Protein AF-A0A954X3Z0-F1 (afdb_monomer_lite)

Radius of gyration: 15.2 Å; chains: 1; bounding box: 33×40×42 Å

Secondary structure (DSSP, 8-state):
-HHHHHHHHHHSSTT---S-GGGS---GGG-B-SS-EEEEEEEEEE-SSS--EEEEEETTEEEEEES--STTTBTTBPPPTT-EEEEEEE-TT-BEEEEEETTGGGT-BTTB---EESSGGGSTT----EEEEEPTTSS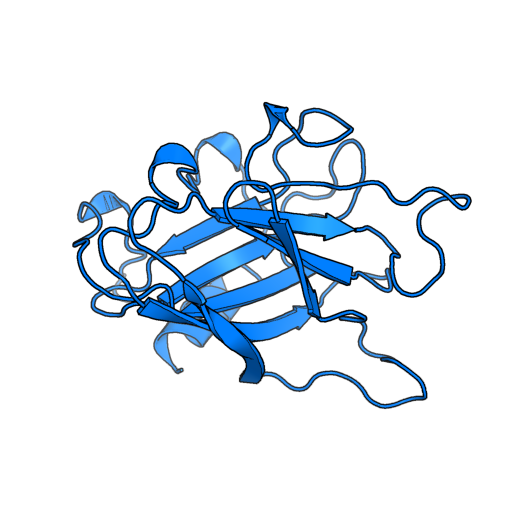EEEEEE---TT--SS--BSEEEEEE--SS----GGGS--S--

pLDDT: mean 86.2, std 14.37, range [32.72, 98.0]

Structure (mmCIF, N/CA/C/O backbone):
data_AF-A0A954X3Z0-F1
#
_entry.id   AF-A0A954X3Z0-F1
#
loop_
_atom_site.group_PDB
_atom_site.id
_atom_site.type_symbol
_atom_site.label_atom_id
_atom_site.label_alt_id
_atom_site.label_comp_id
_atom_site.label_asym_id
_atom_site.label_entity_id
_atom_site.label_seq_id
_atom_site.pdbx_PDB_ins_code
_atom_site.Cartn_x
_atom_site.Cartn_y
_atom_site.Cartn_z
_atom_site.occupancy
_atom_site.B_iso_or_equiv
_atom_site.auth_seq_id
_atom_site.auth_comp_id
_atom_site.auth_asym_id
_atom_site.auth_atom_id
_atom_site.pdbx_PDB_model_num
ATOM 1 N N . MET A 1 1 ? -15.296 10.067 -1.926 1.00 71.25 1 MET A N 1
ATOM 2 C CA . MET A 1 1 ? -14.590 10.106 -0.627 1.00 71.25 1 MET A CA 1
ATOM 3 C C . MET A 1 1 ? -13.948 11.486 -0.412 1.00 71.25 1 MET A C 1
ATOM 5 O O . MET A 1 1 ? -12.751 11.623 -0.626 1.00 71.25 1 MET A O 1
ATOM 9 N N . PRO A 1 2 ? -14.706 12.535 -0.041 1.00 80.50 2 PRO A N 1
ATOM 10 C CA . PRO A 1 2 ? -14.153 13.894 0.056 1.00 80.50 2 PRO A CA 1
ATOM 11 C C . PRO A 1 2 ? -13.025 14.043 1.092 1.00 80.50 2 PRO A C 1
ATOM 13 O O . PRO A 1 2 ? -11.973 14.560 0.742 1.00 80.50 2 PRO A O 1
ATOM 16 N N . LYS A 1 3 ? -13.196 13.494 2.308 1.00 84.06 3 LYS A N 1
ATOM 17 C CA . LYS A 1 3 ? -12.166 13.524 3.370 1.00 84.06 3 LYS A CA 1
ATOM 18 C C . LYS A 1 3 ? -10.851 12.847 2.955 1.00 84.06 3 LYS A C 1
ATOM 20 O O . LYS A 1 3 ? -9.780 13.368 3.219 1.00 84.06 3 LYS A O 1
ATOM 25 N N . VAL A 1 4 ? -10.931 11.697 2.274 1.00 87.44 4 VAL A N 1
ATOM 26 C CA . VAL A 1 4 ? -9.740 11.004 1.742 1.00 87.44 4 VAL A CA 1
ATOM 27 C C . VAL A 1 4 ? -8.994 11.921 0.782 1.00 87.44 4 VAL A C 1
ATOM 29 O O . VAL A 1 4 ? -7.785 12.069 0.887 1.00 87.44 4 VAL A O 1
ATOM 32 N N . MET A 1 5 ? -9.720 12.570 -0.129 1.00 90.69 5 MET A N 1
ATOM 33 C CA . MET A 1 5 ? -9.094 13.423 -1.134 1.00 90.69 5 MET A CA 1
ATOM 34 C C . MET A 1 5 ? -8.477 14.696 -0.564 1.00 90.69 5 MET A C 1
ATOM 36 O O . MET A 1 5 ? -7.499 15.181 -1.119 1.00 90.69 5 MET A O 1
ATOM 40 N N . GLU A 1 6 ? -9.024 15.226 0.525 1.00 89.56 6 GLU A N 1
ATOM 41 C CA . GLU A 1 6 ? -8.417 16.335 1.258 1.00 89.56 6 GLU A CA 1
ATOM 42 C C . GLU A 1 6 ? -7.020 15.956 1.762 1.00 89.56 6 GLU A C 1
ATOM 44 O O . GLU A 1 6 ? -6.052 16.635 1.431 1.00 89.56 6 GLU A O 1
ATOM 49 N N . ILE A 1 7 ? -6.900 14.807 2.438 1.00 88.44 7 ILE A N 1
ATOM 50 C CA . ILE A 1 7 ? -5.610 14.309 2.933 1.00 88.44 7 ILE A CA 1
ATOM 51 C C . ILE A 1 7 ? -4.663 13.998 1.775 1.00 88.44 7 ILE A C 1
ATOM 53 O O . ILE A 1 7 ? -3.498 14.367 1.837 1.00 88.44 7 ILE A O 1
ATOM 57 N N . VAL A 1 8 ? -5.145 13.364 0.702 1.00 91.00 8 VAL A N 1
ATOM 58 C CA . VAL A 1 8 ? -4.323 13.070 -0.486 1.00 91.00 8 VAL A CA 1
ATOM 59 C C . VAL A 1 8 ? -3.728 14.347 -1.074 1.00 91.00 8 VAL A C 1
ATOM 61 O O . VAL A 1 8 ? -2.527 14.408 -1.301 1.00 91.00 8 VAL A O 1
ATOM 64 N N . ASN A 1 9 ? -4.538 15.388 -1.264 1.00 91.25 9 ASN A N 1
ATOM 65 C CA . ASN A 1 9 ? -4.072 16.641 -1.858 1.00 91.25 9 ASN A CA 1
ATOM 66 C C . ASN A 1 9 ? -3.107 17.425 -0.948 1.00 91.25 9 ASN A C 1
ATOM 68 O O . ASN A 1 9 ? -2.354 18.259 -1.450 1.00 91.25 9 ASN A O 1
ATOM 72 N N . GLU A 1 10 ? -3.153 17.201 0.367 1.00 88.44 10 GLU A N 1
ATOM 73 C CA . GLU A 1 10 ? -2.268 17.851 1.338 1.00 88.44 10 GLU A CA 1
ATOM 74 C C . GLU A 1 10 ? -0.967 17.067 1.571 1.00 88.44 10 GLU A C 1
ATOM 76 O O . GLU A 1 10 ? 0.099 17.668 1.686 1.00 88.44 10 GLU A O 1
ATOM 81 N N . ARG A 1 11 ? -1.061 15.738 1.686 1.00 87.75 11 ARG A N 1
ATOM 82 C CA . ARG A 1 11 ? 0.002 14.862 2.203 1.00 87.75 11 ARG A CA 1
ATOM 83 C C . ARG A 1 11 ? 0.656 13.966 1.158 1.00 87.75 11 ARG A C 1
ATOM 85 O O . ARG A 1 11 ? 1.783 13.570 1.380 1.00 87.75 11 ARG A O 1
ATOM 92 N N . PHE A 1 12 ? -0.041 13.649 0.071 1.00 90.06 12 PHE A N 1
ATOM 93 C CA . PHE A 1 12 ? 0.433 12.764 -1.004 1.00 90.06 12 PHE A CA 1
ATOM 94 C C . PHE A 1 12 ? 0.420 13.496 -2.348 1.00 90.06 12 PHE A C 1
ATOM 96 O O . PHE A 1 12 ? 0.002 12.968 -3.380 1.00 90.06 12 PHE A O 1
ATOM 103 N N . LYS A 1 13 ? 0.767 14.781 -2.306 1.00 89.88 13 LYS A N 1
ATOM 104 C CA . LYS A 1 13 ? 1.007 15.578 -3.501 1.00 89.88 13 LYS A CA 1
ATOM 105 C C . LYS A 1 13 ? 2.464 15.375 -3.895 1.00 89.88 13 LYS A C 1
ATOM 107 O O . LYS A 1 13 ? 3.309 15.453 -3.017 1.00 89.88 13 LYS A O 1
ATOM 112 N N . GLU A 1 14 ? 2.723 15.272 -5.193 1.00 85.75 14 GLU A N 1
ATOM 113 C CA . GLU A 1 14 ? 4.077 15.188 -5.752 1.00 85.75 14 GLU A CA 1
ATOM 114 C C . GLU A 1 14 ? 5.081 16.121 -5.047 1.00 85.75 14 GLU A C 1
ATOM 116 O O . GLU A 1 14 ? 4.872 17.348 -4.992 1.00 85.75 14 GLU A O 1
ATOM 121 N N . GLY A 1 15 ? 6.138 15.534 -4.475 1.00 85.88 15 GLY A N 1
ATOM 122 C CA . GLY A 1 15 ? 7.204 16.240 -3.759 1.00 85.88 15 GLY A CA 1
ATOM 123 C C . GLY A 1 15 ? 6.859 16.705 -2.336 1.00 85.88 15 GLY A C 1
ATOM 124 O O . GLY A 1 15 ? 7.637 17.453 -1.726 1.00 85.88 15 GLY A O 1
ATOM 125 N N . ALA A 1 16 ? 5.704 16.323 -1.782 1.00 88.75 16 ALA A N 1
ATOM 126 C CA . ALA A 1 16 ? 5.308 16.614 -0.402 1.00 88.75 16 ALA A CA 1
ATOM 127 C C . ALA A 1 16 ? 5.986 15.647 0.582 1.00 88.75 16 ALA A C 1
ATOM 129 O O . ALA A 1 16 ? 5.380 14.729 1.124 1.00 88.75 16 ALA A O 1
ATOM 130 N N . ARG A 1 17 ? 7.270 15.891 0.843 1.00 89.12 17 ARG A N 1
ATOM 131 C CA . ARG A 1 17 ? 8.122 14.997 1.639 1.00 89.12 17 ARG A CA 1
ATOM 132 C C . ARG A 1 17 ? 7.668 14.865 3.094 1.00 89.12 17 ARG A C 1
ATOM 134 O O . ARG A 1 17 ? 7.435 15.857 3.790 1.00 89.12 17 ARG A O 1
ATOM 141 N N . PHE A 1 18 ? 7.693 13.641 3.602 1.00 86.88 18 PHE A N 1
ATOM 142 C CA . PHE A 1 18 ? 7.594 13.329 5.020 1.00 86.88 18 PHE A CA 1
ATOM 143 C C . PHE A 1 18 ? 8.984 13.422 5.669 1.00 86.88 18 PHE A C 1
ATOM 145 O O . PHE A 1 18 ? 9.854 12.588 5.437 1.00 86.88 18 PHE A O 1
ATOM 152 N N . GLU A 1 19 ? 9.211 14.437 6.510 1.00 82.00 19 GLU A N 1
ATOM 153 C CA . GLU A 1 19 ? 10.528 14.688 7.134 1.00 82.00 19 GLU A CA 1
ATOM 154 C C . GLU A 1 19 ? 10.972 13.589 8.112 1.00 82.00 19 GLU A C 1
ATOM 156 O O . GLU A 1 19 ? 12.166 13.372 8.315 1.00 82.00 19 GLU A O 1
ATOM 161 N N . ASN A 1 20 ? 10.015 12.893 8.729 1.00 75.50 20 ASN A N 1
ATOM 162 C CA . ASN A 1 20 ? 10.280 11.768 9.620 1.00 75.50 20 ASN A CA 1
ATOM 163 C C . ASN A 1 20 ? 9.244 10.657 9.389 1.00 75.50 20 ASN A C 1
ATOM 165 O O . ASN A 1 20 ? 8.309 10.518 10.181 1.00 75.50 20 ASN A O 1
ATOM 169 N N . PRO A 1 21 ? 9.377 9.875 8.303 1.00 71.00 21 PRO A N 1
ATOM 170 C CA . PRO A 1 21 ? 8.394 8.857 7.939 1.00 71.00 21 PRO A CA 1
ATOM 171 C C . PRO A 1 21 ? 8.248 7.775 9.012 1.00 71.00 21 PRO A C 1
ATOM 173 O O . PRO A 1 21 ? 7.152 7.280 9.246 1.00 71.00 21 PRO A O 1
ATOM 176 N N . GLU A 1 22 ? 9.329 7.466 9.739 1.00 68.25 22 GLU A N 1
ATOM 177 C CA . GLU A 1 22 ? 9.296 6.530 10.871 1.00 68.25 22 GLU A CA 1
ATOM 178 C C . GLU A 1 22 ? 8.450 7.058 12.047 1.00 68.25 22 GLU A C 1
ATOM 180 O O . GLU A 1 22 ? 7.927 6.272 12.839 1.00 68.25 22 GLU A O 1
ATOM 185 N N . ALA A 1 23 ? 8.268 8.380 12.155 1.00 60.12 23 ALA A N 1
ATOM 186 C CA . ALA A 1 23 ? 7.379 9.007 13.131 1.00 60.12 23 ALA A CA 1
ATOM 187 C C . ALA A 1 23 ? 5.935 9.185 12.635 1.00 60.12 23 ALA A C 1
ATOM 189 O O . ALA A 1 23 ? 5.087 9.602 13.425 1.00 60.12 23 ALA A O 1
ATOM 190 N N . VAL A 1 24 ? 5.641 8.865 11.369 1.00 62.22 24 VAL A N 1
ATOM 191 C CA . VAL A 1 24 ? 4.291 8.866 10.784 1.00 62.22 24 VAL A CA 1
ATOM 192 C C . VAL A 1 24 ? 3.783 7.423 10.791 1.00 62.22 24 VAL A C 1
ATOM 194 O O . VAL A 1 24 ? 4.036 6.664 9.855 1.00 62.22 24 VAL A O 1
ATOM 197 N N . PRO A 1 25 ? 3.114 6.962 11.863 1.00 56.88 25 PRO A N 1
ATOM 198 C CA . PRO A 1 25 ? 3.062 5.540 12.122 1.00 56.88 25 PRO A CA 1
ATOM 199 C C . PRO A 1 25 ? 1.854 4.938 11.413 1.00 56.88 25 PRO A C 1
ATOM 201 O O . PRO A 1 25 ? 0.742 4.938 11.951 1.00 56.88 25 PRO A O 1
ATOM 204 N N . LEU A 1 26 ? 2.101 4.290 10.274 1.00 70.75 26 LEU A N 1
ATOM 205 C CA . LEU A 1 26 ? 1.378 3.057 10.002 1.00 70.75 26 LEU A CA 1
ATOM 206 C C . LEU A 1 26 ? 1.842 2.034 11.047 1.00 70.75 26 LEU A C 1
ATOM 208 O O . LEU A 1 26 ? 2.857 1.362 10.883 1.00 70.75 26 LEU A O 1
ATOM 212 N N . ASN A 1 27 ? 1.136 1.962 12.176 1.00 69.88 27 ASN A N 1
ATOM 213 C CA . ASN A 1 27 ? 1.443 0.971 13.199 1.00 69.88 27 ASN A CA 1
ATOM 214 C C . ASN A 1 27 ? 0.985 -0.413 12.714 1.00 69.88 27 ASN A C 1
ATOM 216 O O . ASN A 1 27 ? -0.172 -0.796 12.897 1.00 69.88 27 ASN A O 1
ATOM 220 N N . VAL A 1 28 ? 1.915 -1.155 12.117 1.00 70.88 28 VAL A N 1
ATOM 221 C CA . VAL A 1 28 ? 1.695 -2.502 11.576 1.00 70.88 28 VAL A CA 1
ATOM 222 C C . VAL A 1 28 ? 1.236 -3.525 12.613 1.00 70.88 28 VAL A C 1
ATOM 224 O O . VAL A 1 28 ? 0.556 -4.484 12.260 1.00 70.88 28 VAL A O 1
ATOM 227 N N . GLU A 1 29 ? 1.528 -3.322 13.901 1.00 71.19 29 GLU A N 1
ATOM 228 C CA . GLU A 1 29 ? 1.026 -4.199 14.970 1.00 71.19 29 GLU A CA 1
ATOM 229 C C . GLU A 1 29 ? -0.492 -4.077 15.141 1.00 71.19 29 GLU A C 1
ATOM 231 O O . GLU A 1 29 ? -1.143 -4.987 15.651 1.00 71.19 29 GLU A O 1
ATOM 236 N N . ARG A 1 30 ? -1.070 -2.956 14.697 1.00 72.88 30 ARG A N 1
ATOM 237 C CA . ARG A 1 30 ? -2.513 -2.695 14.737 1.00 72.88 30 ARG A CA 1
ATOM 238 C C . ARG A 1 30 ? -3.224 -3.062 13.440 1.00 72.88 30 ARG A C 1
ATOM 240 O O . ARG A 1 30 ? -4.440 -2.920 13.365 1.00 72.88 30 ARG A O 1
ATOM 247 N N . MET A 1 31 ? -2.502 -3.553 12.437 1.00 84.88 31 MET A N 1
ATOM 248 C CA . MET A 1 31 ? -3.080 -4.036 11.183 1.00 84.88 31 MET A CA 1
ATOM 249 C C . MET A 1 31 ? -3.570 -5.477 11.352 1.00 84.88 31 MET A C 1
ATOM 251 O O . MET A 1 31 ? -3.114 -6.396 10.681 1.00 84.88 31 MET A O 1
ATOM 255 N N . VAL A 1 32 ? -4.482 -5.687 12.302 1.00 87.69 32 VAL A N 1
ATOM 256 C CA . VAL A 1 32 ? -5.101 -6.983 12.601 1.00 87.69 32 VAL A CA 1
ATOM 257 C C . VAL A 1 32 ? -6.610 -6.794 12.640 1.00 87.69 32 VAL A C 1
ATOM 259 O O . VAL A 1 32 ? -7.108 -5.884 13.302 1.00 87.69 32 VAL A O 1
ATOM 262 N N . LEU A 1 33 ? -7.353 -7.647 11.935 1.00 86.81 33 LEU A N 1
ATOM 263 C CA . LEU A 1 33 ? -8.815 -7.580 11.945 1.00 86.81 33 LEU A CA 1
ATOM 264 C C . LEU A 1 33 ? -9.371 -8.020 13.300 1.00 86.81 33 LEU A C 1
ATOM 266 O O . LEU A 1 33 ? -9.098 -9.125 13.765 1.00 86.81 33 LEU A O 1
ATOM 270 N N . ASN A 1 34 ? -10.209 -7.197 13.924 1.00 85.50 34 ASN A N 1
ATOM 271 C CA . ASN A 1 34 ? -10.788 -7.521 15.234 1.00 85.50 34 ASN A CA 1
ATOM 272 C C . ASN A 1 34 ? -12.019 -8.445 15.144 1.00 85.50 34 ASN A C 1
ATOM 274 O O . ASN A 1 34 ? -12.360 -9.143 16.109 1.00 85.50 34 ASN A O 1
ATOM 278 N N . TYR A 1 35 ? -12.633 -8.514 13.965 1.00 88.44 35 TYR A N 1
ATOM 279 C CA . TYR A 1 35 ? -13.829 -9.285 13.629 1.00 88.44 35 TYR A CA 1
ATOM 280 C C . TYR A 1 35 ? -13.756 -9.723 12.156 1.00 88.44 35 TYR A C 1
ATOM 282 O O . TYR A 1 35 ? -12.894 -9.265 11.407 1.00 88.44 35 TYR A O 1
ATOM 290 N N . ASP A 1 36 ? -14.615 -10.662 11.763 1.00 92.75 36 ASP A N 1
ATOM 291 C CA . ASP A 1 36 ? -14.699 -11.112 10.373 1.00 92.75 36 ASP A CA 1
ATOM 292 C C . ASP A 1 36 ? -15.271 -9.978 9.510 1.00 92.75 36 ASP A C 1
ATOM 294 O O . ASP A 1 36 ? -16.328 -9.440 9.845 1.00 92.75 36 ASP A O 1
ATOM 298 N N . TYR A 1 37 ? -14.601 -9.617 8.415 1.00 93.38 37 TYR A N 1
ATOM 299 C CA . TYR A 1 37 ? -14.996 -8.464 7.603 1.00 93.38 37 TYR A CA 1
ATOM 300 C C . TYR A 1 37 ? -14.717 -8.657 6.112 1.00 93.38 37 TYR A C 1
ATOM 302 O O . TYR A 1 37 ? -13.710 -9.265 5.746 1.00 93.38 37 TYR A O 1
ATOM 310 N N . ASP A 1 38 ? -15.605 -8.132 5.264 1.00 94.19 38 ASP A N 1
ATOM 311 C CA . ASP A 1 38 ? -15.413 -8.069 3.812 1.00 94.19 38 ASP A CA 1
ATOM 312 C C . ASP A 1 38 ? -14.548 -6.853 3.467 1.00 94.19 38 ASP A C 1
ATOM 314 O O . ASP A 1 38 ? -15.024 -5.717 3.440 1.00 94.19 38 ASP A O 1
ATOM 318 N N . VAL A 1 39 ? -13.259 -7.091 3.231 1.00 94.00 39 VAL A N 1
ATOM 319 C CA . VAL A 1 39 ? -12.279 -6.022 3.006 1.00 94.00 39 VAL A CA 1
ATOM 320 C C . VAL A 1 39 ? -12.252 -5.621 1.534 1.00 94.00 39 VAL A C 1
ATOM 322 O O . VAL A 1 39 ? -12.222 -6.464 0.637 1.00 94.00 39 VAL A O 1
ATOM 325 N N . ARG A 1 40 ? -12.182 -4.312 1.275 1.00 95.75 40 ARG A N 1
ATOM 326 C CA . ARG A 1 40 ? -11.996 -3.758 -0.075 1.00 95.75 40 ARG A CA 1
ATOM 327 C C . ARG A 1 40 ? -10.836 -2.788 -0.118 1.00 95.75 40 ARG A C 1
ATOM 329 O O . ARG A 1 40 ? -10.643 -2.012 0.812 1.00 95.75 40 ARG A O 1
ATOM 336 N N . ALA A 1 41 ? -10.106 -2.787 -1.223 1.00 96.44 41 ALA A N 1
ATOM 337 C CA . ALA A 1 41 ? -9.065 -1.807 -1.497 1.00 96.44 41 ALA A CA 1
ATOM 338 C C . ALA A 1 41 ? -9.437 -0.994 -2.731 1.00 96.44 41 ALA A C 1
ATOM 340 O O . ALA A 1 41 ? -9.893 -1.564 -3.716 1.00 96.44 41 ALA A O 1
ATOM 341 N N . TYR A 1 42 ? -9.226 0.317 -2.686 1.00 97.00 42 TYR A N 1
ATOM 342 C CA . TYR A 1 42 ? -9.547 1.251 -3.757 1.00 97.00 42 TYR A CA 1
ATOM 343 C C . TYR A 1 42 ? -8.282 1.992 -4.178 1.00 97.00 42 TYR A C 1
ATOM 345 O O . TYR A 1 42 ? -7.586 2.579 -3.345 1.00 97.00 42 TYR A O 1
ATOM 353 N N . PHE A 1 43 ? -8.008 1.993 -5.475 1.00 96.62 43 PHE A N 1
ATOM 354 C CA . PHE A 1 43 ? -6.908 2.740 -6.058 1.00 96.62 43 PHE A CA 1
ATOM 355 C C . PHE A 1 43 ? -7.213 4.240 -6.011 1.00 96.62 43 PHE A C 1
ATOM 357 O O . PHE A 1 43 ? -8.322 4.663 -6.351 1.00 96.62 43 PHE A O 1
ATOM 364 N N . ILE A 1 44 ? -6.249 5.059 -5.587 1.00 95.62 44 ILE A N 1
ATOM 365 C CA . ILE A 1 44 ? -6.435 6.511 -5.470 1.00 95.62 44 ILE A CA 1
ATOM 366 C C . ILE A 1 44 ? -5.575 7.278 -6.465 1.00 95.62 44 ILE A C 1
ATOM 368 O O . ILE A 1 44 ? -6.086 8.196 -7.128 1.00 95.62 44 ILE A O 1
ATOM 372 N N . HIS A 1 45 ? -4.287 6.947 -6.517 1.00 92.19 45 HIS A N 1
ATOM 373 C CA . HIS A 1 45 ? -3.290 7.660 -7.302 1.00 92.19 45 HIS A CA 1
ATOM 374 C C . HIS A 1 45 ? -2.008 6.829 -7.466 1.00 92.19 45 HIS A C 1
ATOM 376 O O . HIS A 1 45 ? -1.745 5.929 -6.672 1.00 92.19 45 HIS A O 1
ATOM 382 N N . GLU A 1 46 ? -1.236 7.166 -8.491 1.00 92.81 46 GLU A N 1
ATOM 383 C CA . GLU A 1 46 ? 0.109 6.681 -8.785 1.00 92.81 46 GLU A CA 1
ATOM 384 C C . GLU A 1 46 ? 0.894 7.889 -9.308 1.00 92.81 46 GLU A C 1
ATOM 386 O O . GLU A 1 46 ? 0.387 8.611 -10.178 1.00 92.81 46 GLU A O 1
ATOM 391 N N . GLY A 1 47 ? 2.049 8.147 -8.696 1.00 91.88 47 GLY A N 1
ATOM 392 C CA . GLY A 1 47 ? 2.938 9.270 -9.009 1.00 91.88 47 GLY A CA 1
ATOM 393 C C . GLY A 1 47 ? 4.300 8.840 -9.558 1.00 91.88 47 GLY A C 1
ATOM 394 O O . GLY A 1 47 ? 5.099 9.694 -9.934 1.00 91.88 47 GLY A O 1
ATOM 395 N N . ALA A 1 48 ? 4.558 7.532 -9.631 1.00 92.19 48 ALA A N 1
ATOM 396 C CA . ALA A 1 48 ? 5.854 6.986 -9.994 1.00 92.19 48 ALA A CA 1
ATOM 397 C C . ALA A 1 48 ? 6.090 6.915 -11.513 1.00 92.19 48 ALA A C 1
ATOM 399 O O . ALA A 1 48 ? 5.213 7.085 -12.359 1.00 92.19 48 ALA A O 1
ATOM 400 N N . GLY A 1 49 ? 7.340 6.625 -11.880 1.00 91.31 49 GLY A N 1
ATOM 401 C CA . GLY A 1 49 ? 7.698 6.221 -13.243 1.00 91.31 49 GLY A CA 1
ATOM 402 C C . GLY A 1 49 ? 7.610 4.708 -13.482 1.00 91.31 49 GLY A C 1
ATOM 403 O O . GLY A 1 49 ? 7.817 4.253 -14.610 1.00 91.31 49 GLY A O 1
ATOM 404 N N . TYR A 1 50 ? 7.373 3.911 -12.437 1.00 94.06 50 TYR A N 1
ATOM 405 C CA . TYR A 1 50 ? 7.370 2.452 -12.501 1.00 94.06 50 TYR A CA 1
ATOM 406 C C . TYR A 1 50 ? 5.981 1.864 -12.718 1.00 94.06 50 TYR A C 1
ATOM 408 O O . TYR A 1 50 ? 4.968 2.358 -12.238 1.00 94.06 50 TYR A O 1
ATOM 416 N N . LYS A 1 51 ? 5.944 0.691 -13.362 1.00 94.94 51 LYS A N 1
ATOM 417 C CA . LYS A 1 51 ? 4.719 -0.110 -13.477 1.00 94.94 51 LYS A CA 1
ATOM 418 C C . LYS A 1 51 ? 4.502 -0.966 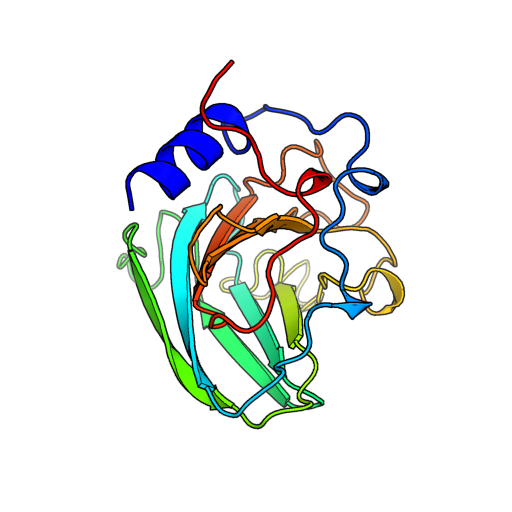-12.238 1.00 94.94 51 LYS A C 1
ATOM 420 O O . LYS A 1 51 ? 4.691 -2.186 -12.255 1.00 94.94 51 LYS A O 1
ATOM 425 N N . ASN A 1 52 ? 4.220 -0.293 -11.129 1.00 96.56 52 ASN A N 1
ATOM 426 C CA . ASN A 1 52 ? 4.136 -0.903 -9.810 1.00 96.56 52 ASN A CA 1
ATOM 427 C C . ASN A 1 52 ? 2.968 -1.879 -9.694 1.00 96.56 52 ASN A C 1
ATOM 429 O O . ASN A 1 52 ? 1.870 -1.636 -10.192 1.00 96.56 52 ASN A O 1
ATOM 433 N N . THR A 1 53 ? 3.206 -2.974 -8.975 1.00 97.50 53 THR A N 1
ATOM 434 C CA . THR A 1 53 ? 2.159 -3.908 -8.556 1.00 97.50 53 THR A CA 1
ATOM 435 C C . THR A 1 53 ? 1.936 -3.746 -7.060 1.00 97.50 53 THR A C 1
ATOM 437 O O . THR A 1 53 ? 2.889 -3.806 -6.283 1.00 97.50 53 THR A O 1
ATOM 440 N N . VAL A 1 54 ? 0.682 -3.606 -6.637 1.00 97.81 54 VAL A N 1
ATOM 441 C CA . VAL A 1 54 ? 0.314 -3.482 -5.223 1.00 97.81 54 VAL A CA 1
ATOM 442 C C . VAL A 1 54 ? -0.524 -4.673 -4.777 1.00 97.81 54 VAL A C 1
ATOM 444 O O . VAL A 1 54 ? -1.416 -5.158 -5.478 1.00 97.81 54 VAL A O 1
ATOM 447 N N . GLY A 1 55 ? -0.229 -5.167 -3.582 1.00 96.94 55 GLY A N 1
ATOM 448 C CA . GLY A 1 55 ? -0.874 -6.318 -2.981 1.00 96.94 55 GLY A CA 1
ATOM 449 C C . GLY A 1 55 ? -0.837 -6.272 -1.463 1.00 96.94 55 GLY A C 1
ATOM 450 O O . GLY A 1 55 ? -0.469 -5.277 -0.841 1.00 96.94 55 GLY A O 1
ATOM 451 N N . VAL A 1 56 ? -1.261 -7.376 -0.870 1.00 95.56 56 VAL A N 1
ATOM 452 C CA . VAL A 1 56 ? -1.396 -7.529 0.568 1.00 95.56 56 VAL A CA 1
ATOM 453 C C . VAL A 1 56 ? -1.060 -8.956 0.980 1.00 95.56 56 VAL A C 1
ATOM 455 O O . VAL A 1 56 ? -1.414 -9.912 0.291 1.00 95.56 56 VAL A O 1
ATOM 458 N N . LYS A 1 57 ? -0.381 -9.109 2.113 1.00 95.31 57 LYS A N 1
ATOM 459 C CA . LYS A 1 57 ? -0.212 -10.375 2.818 1.00 95.31 57 LYS A CA 1
ATOM 460 C C . LYS A 1 57 ? -1.247 -10.448 3.943 1.00 95.31 57 LYS A C 1
ATOM 462 O O . LYS A 1 57 ? -1.293 -9.572 4.803 1.00 95.31 57 LYS A O 1
ATOM 467 N N . LEU A 1 58 ? -2.087 -11.477 3.912 1.00 92.81 58 LEU A N 1
ATOM 468 C CA . LEU A 1 58 ? -3.151 -11.769 4.870 1.00 92.81 58 LEU A CA 1
ATOM 469 C C . LEU A 1 58 ? -2.776 -13.038 5.637 1.00 92.81 58 LEU A C 1
ATOM 471 O O . LEU A 1 58 ? -2.878 -14.147 5.111 1.00 92.81 58 LEU A O 1
ATOM 475 N N . GLY A 1 59 ? -2.286 -12.892 6.867 1.00 91.12 59 GLY A N 1
ATOM 476 C CA . GLY A 1 59 ? -1.629 -14.003 7.553 1.00 91.12 59 GLY A CA 1
ATOM 477 C C . GLY A 1 59 ? -0.399 -14.420 6.751 1.00 91.12 59 GLY A C 1
ATOM 478 O O . GLY A 1 59 ? 0.530 -13.629 6.647 1.00 91.12 59 GLY A O 1
ATOM 479 N N . ASP A 1 60 ? -0.409 -15.611 6.149 1.00 91.12 60 ASP A N 1
ATOM 480 C CA . ASP A 1 60 ? 0.662 -16.113 5.270 1.00 91.12 60 ASP A CA 1
ATOM 481 C C . ASP A 1 60 ? 0.312 -16.118 3.778 1.00 91.12 60 ASP A C 1
ATOM 483 O O . ASP A 1 60 ? 1.145 -16.484 2.951 1.00 91.12 60 ASP A O 1
ATOM 487 N N . GLU A 1 61 ? -0.893 -15.682 3.419 1.00 94.62 61 GLU A N 1
ATOM 488 C CA . GLU A 1 61 ? -1.362 -15.656 2.037 1.00 94.62 61 GLU A CA 1
ATOM 489 C C . GLU A 1 61 ? -1.060 -14.308 1.372 1.00 94.62 61 GLU A C 1
ATOM 491 O O . GLU A 1 61 ? -1.431 -13.264 1.900 1.00 94.62 61 GLU A O 1
ATOM 496 N N . HIS A 1 62 ? -0.454 -14.312 0.183 1.00 94.88 62 HIS A N 1
ATOM 497 C CA . HIS A 1 62 ? -0.305 -13.110 -0.644 1.00 94.88 62 HIS A CA 1
ATOM 498 C C . HIS A 1 62 ? -1.457 -12.979 -1.639 1.00 94.88 62 HIS A C 1
ATOM 500 O O . HIS A 1 62 ? -1.733 -13.904 -2.402 1.00 94.88 62 HIS A O 1
ATOM 506 N N . ARG A 1 63 ? -2.069 -11.795 -1.697 1.00 95.31 63 ARG A N 1
ATOM 507 C CA . ARG A 1 63 ? -3.078 -11.423 -2.694 1.00 95.31 63 ARG A CA 1
ATOM 508 C C . ARG A 1 63 ? -2.660 -10.159 -3.427 1.00 95.31 63 ARG A C 1
ATOM 510 O O . ARG A 1 63 ? -2.229 -9.187 -2.810 1.00 95.31 63 ARG A O 1
ATOM 517 N N . LEU A 1 64 ? -2.807 -10.158 -4.748 1.00 95.50 64 LEU A N 1
ATOM 518 C CA . LEU A 1 64 ? -2.655 -8.939 -5.539 1.00 95.50 64 LEU A CA 1
ATOM 519 C C . LEU A 1 64 ? -3.931 -8.104 -5.425 1.00 95.50 64 LEU A C 1
ATOM 521 O O . LEU A 1 64 ? -5.030 -8.645 -5.534 1.00 95.50 64 LEU A O 1
ATOM 525 N N . MET A 1 65 ? -3.773 -6.800 -5.211 1.00 95.81 65 MET A N 1
ATOM 526 C CA . MET A 1 65 ? -4.874 -5.836 -5.258 1.00 95.81 65 MET A CA 1
ATOM 527 C C . MET A 1 65 ? -4.929 -5.189 -6.638 1.00 95.81 65 MET A C 1
ATOM 529 O O . MET A 1 65 ? -5.940 -5.264 -7.326 1.00 95.81 65 MET A O 1
ATOM 533 N N . PHE A 1 66 ? -3.800 -4.626 -7.064 1.00 96.56 66 PHE A N 1
ATOM 534 C CA . PHE A 1 66 ? -3.656 -3.884 -8.308 1.00 96.56 66 PHE A CA 1
ATOM 535 C C . PHE A 1 66 ? -2.413 -4.397 -9.039 1.00 96.56 66 PHE A C 1
ATOM 537 O O . PHE A 1 66 ? -1.294 -4.033 -8.676 1.00 96.56 66 PHE A O 1
ATOM 544 N N . PRO A 1 67 ? -2.579 -5.300 -10.024 1.00 95.12 67 PRO A N 1
ATOM 545 C CA . PRO A 1 67 ? -1.456 -5.884 -10.753 1.00 95.12 67 PRO A CA 1
ATOM 546 C C . PRO A 1 67 ? -0.615 -4.862 -11.520 1.00 95.12 67 PRO A C 1
ATOM 548 O O . PRO A 1 67 ? 0.575 -5.097 -11.689 1.00 95.12 67 PRO A O 1
ATOM 551 N N . ASP A 1 68 ? -1.218 -3.759 -11.963 1.00 95.31 68 ASP A N 1
ATOM 552 C CA . ASP A 1 68 ? -0.550 -2.666 -12.669 1.00 95.31 68 ASP A CA 1
ATOM 553 C C . ASP A 1 68 ? -1.191 -1.330 -12.266 1.00 95.31 68 ASP A C 1
ATOM 555 O O . ASP A 1 68 ? -2.362 -1.085 -12.570 1.00 95.31 68 ASP A O 1
ATOM 559 N N . CYS A 1 69 ? -0.447 -0.512 -11.524 1.00 95.31 69 CYS A N 1
ATOM 560 C CA . CYS A 1 69 ? -0.897 0.792 -11.039 1.00 95.31 69 CYS A CA 1
ATOM 561 C C . CYS A 1 69 ? -0.589 1.943 -11.999 1.00 95.31 69 CYS A C 1
ATOM 563 O O . CYS A 1 69 ? -1.087 3.044 -11.766 1.00 95.31 69 CYS A O 1
ATOM 565 N N . SER A 1 70 ? 0.220 1.718 -13.039 1.00 91.56 70 SER A N 1
ATOM 566 C CA . SER A 1 70 ? 0.749 2.820 -13.834 1.00 91.56 70 SER A CA 1
ATOM 567 C C . SER A 1 70 ? -0.315 3.541 -14.647 1.00 91.56 70 SER A C 1
ATOM 569 O O . SER A 1 70 ? -1.330 2.978 -15.079 1.00 91.56 70 SER A O 1
ATOM 571 N N . TYR A 1 71 ? -0.026 4.805 -14.946 1.00 81.38 71 TYR A N 1
ATOM 572 C CA . TYR A 1 71 ? -0.866 5.629 -15.806 1.00 81.38 71 TYR A CA 1
ATOM 573 C C . TYR A 1 71 ? -1.128 5.039 -17.207 1.00 81.38 71 TYR A C 1
ATOM 575 O O . TYR A 1 71 ? -2.222 5.221 -17.750 1.00 81.38 71 TYR A O 1
ATOM 583 N N . ASP A 1 72 ? -0.147 4.362 -17.816 1.00 80.69 72 ASP A N 1
ATOM 584 C CA . ASP A 1 72 ? -0.305 3.702 -19.122 1.00 80.69 72 ASP A CA 1
ATOM 585 C C . ASP A 1 72 ? -1.038 2.349 -19.020 1.00 80.69 72 ASP A C 1
ATOM 587 O O . ASP A 1 72 ? -1.598 1.872 -20.013 1.00 80.69 72 ASP A O 1
ATOM 591 N N . GLY A 1 73 ? -1.100 1.783 -17.809 1.00 76.69 73 GLY A N 1
ATOM 592 C CA . GLY A 1 73 ? -1.852 0.591 -17.448 1.00 76.69 73 GLY A CA 1
ATOM 593 C C . GLY A 1 73 ? -1.470 -0.664 -18.232 1.00 76.69 73 GLY A C 1
ATOM 594 O O . GLY A 1 73 ? -0.475 -0.718 -18.966 1.00 76.69 73 GLY A O 1
ATOM 595 N N . ASN A 1 74 ? -2.318 -1.687 -18.123 1.00 70.19 74 ASN A N 1
ATOM 596 C CA . ASN A 1 74 ? -2.133 -2.942 -18.842 1.00 70.19 74 ASN A CA 1
ATOM 597 C C . ASN A 1 74 ? -2.955 -2.923 -20.137 1.00 70.19 74 ASN A C 1
ATOM 599 O O . ASN A 1 74 ? -4.177 -2.768 -20.111 1.00 70.19 74 ASN A O 1
ATOM 603 N N . ASN A 1 75 ? -2.292 -3.069 -21.287 1.00 70.69 75 ASN A N 1
ATOM 604 C CA . ASN A 1 75 ? -2.911 -2.970 -22.616 1.00 70.69 75 ASN A CA 1
ATOM 605 C C . ASN A 1 75 ? -3.692 -1.656 -22.847 1.00 70.69 75 ASN A C 1
ATOM 607 O O . ASN A 1 75 ? -4.697 -1.643 -23.558 1.00 70.69 75 ASN A O 1
ATOM 611 N N . GLY A 1 76 ? -3.244 -0.551 -22.240 1.00 70.81 76 GLY A N 1
ATOM 612 C CA . GLY A 1 76 ? -3.875 0.768 -22.362 1.00 70.81 76 GLY A CA 1
ATOM 613 C C . GLY A 1 76 ? -5.103 0.978 -21.471 1.00 70.81 76 GLY A C 1
ATOM 614 O O . GLY A 1 76 ? -5.731 2.035 -21.543 1.00 70.81 76 GLY A O 1
ATOM 615 N N . VAL A 1 77 ? -5.457 -0.002 -20.631 1.00 78.31 77 VAL A N 1
ATOM 616 C CA . VAL A 1 77 ? -6.489 0.152 -19.602 1.00 78.31 77 VAL A CA 1
ATOM 617 C C . VAL A 1 77 ? -5.805 0.490 -18.286 1.00 78.31 77 VAL A C 1
ATOM 619 O O . VAL A 1 77 ? -5.144 -0.350 -17.678 1.00 78.31 77 VAL A O 1
ATOM 622 N N . ARG A 1 78 ? -5.970 1.741 -17.861 1.00 87.44 78 ARG A N 1
ATOM 623 C CA . ARG A 1 78 ? -5.412 2.270 -16.615 1.00 87.44 78 ARG A CA 1
ATOM 624 C C . ARG A 1 78 ? -6.455 2.257 -15.501 1.00 87.44 78 ARG A C 1
ATOM 626 O O . ARG A 1 78 ? -7.635 2.526 -15.762 1.00 87.44 78 ARG A O 1
ATOM 633 N N . LEU A 1 79 ? -6.002 2.055 -14.269 1.00 93.06 79 LEU A N 1
ATOM 634 C CA . LEU A 1 79 ? -6.857 2.212 -13.098 1.00 93.06 79 LEU A CA 1
ATOM 635 C C . LEU A 1 79 ? -7.367 3.652 -13.006 1.00 93.06 79 LEU A C 1
ATOM 637 O O . LEU A 1 79 ? -6.631 4.626 -13.183 1.00 93.06 79 LEU A O 1
ATOM 641 N N . GLN A 1 80 ? -8.663 3.793 -12.763 1.00 92.75 80 GLN A N 1
ATOM 642 C CA . GLN A 1 80 ? -9.267 5.052 -12.368 1.00 92.75 80 GLN A CA 1
ATOM 643 C C . GLN A 1 80 ? -9.300 5.149 -10.849 1.00 92.75 80 GLN A C 1
ATOM 645 O O . GLN A 1 80 ? -9.434 4.162 -10.128 1.00 92.75 80 GLN A O 1
ATOM 650 N N . ARG A 1 81 ? -9.225 6.380 -10.347 1.00 93.06 81 ARG A N 1
ATOM 651 C CA . ARG A 1 81 ? -9.460 6.643 -8.930 1.00 93.06 81 ARG A CA 1
ATOM 652 C C . ARG A 1 81 ? -10.823 6.081 -8.517 1.00 93.06 81 ARG A C 1
ATOM 654 O O . ARG A 1 81 ? -11.847 6.476 -9.074 1.00 93.06 81 ARG A O 1
ATOM 661 N N . GLY A 1 82 ? -10.827 5.238 -7.492 1.00 93.69 82 GLY A N 1
ATOM 662 C CA . GLY A 1 82 ? -12.012 4.554 -6.983 1.00 93.69 82 GLY A CA 1
ATOM 663 C C . GLY A 1 82 ? -12.246 3.163 -7.575 1.00 93.69 82 GLY A C 1
ATOM 664 O O . GLY A 1 82 ? -13.110 2.460 -7.050 1.00 93.69 82 GLY A O 1
ATOM 665 N N . ASP A 1 83 ? -11.482 2.744 -8.591 1.00 95.44 83 ASP A N 1
ATOM 666 C CA . ASP A 1 83 ? -11.432 1.335 -8.988 1.00 95.44 83 ASP A CA 1
ATOM 667 C C . ASP A 1 83 ? -11.001 0.504 -7.785 1.00 95.44 83 ASP A C 1
ATOM 669 O O . ASP A 1 83 ? -10.131 0.914 -7.010 1.00 95.44 83 ASP A O 1
ATOM 673 N N . PHE A 1 84 ? -11.637 -0.649 -7.602 1.00 96.38 84 PHE A N 1
ATOM 674 C CA . PHE A 1 84 ? -11.481 -1.415 -6.378 1.00 96.38 84 PHE A CA 1
ATOM 675 C C . PHE A 1 84 ? -11.277 -2.899 -6.625 1.00 96.38 84 PHE A C 1
ATOM 677 O O . PHE A 1 84 ? -11.763 -3.468 -7.602 1.00 96.38 84 PHE A O 1
ATOM 684 N N . MET A 1 85 ? -10.583 -3.514 -5.675 1.00 95.88 85 MET A N 1
ATOM 685 C CA . MET A 1 85 ? -10.467 -4.952 -5.521 1.00 95.88 85 MET A CA 1
ATOM 686 C C . MET A 1 85 ? -11.273 -5.379 -4.298 1.00 95.88 85 MET A C 1
ATOM 688 O O . MET A 1 85 ? -11.116 -4.818 -3.209 1.00 95.88 85 MET A O 1
ATOM 692 N N . ASP A 1 86 ? -12.119 -6.388 -4.478 1.00 95.62 86 ASP A N 1
ATOM 693 C CA . ASP A 1 86 ? -12.773 -7.074 -3.371 1.00 95.62 86 ASP A CA 1
ATOM 694 C C . ASP A 1 86 ? -11.844 -8.184 -2.865 1.00 95.62 86 ASP A C 1
ATOM 696 O O . ASP A 1 86 ? -11.538 -9.135 -3.589 1.00 95.62 86 ASP A O 1
ATOM 700 N N . LEU A 1 87 ? -11.341 -8.034 -1.638 1.00 94.50 87 LEU A N 1
ATOM 701 C CA . LEU A 1 87 ? -10.503 -9.043 -0.987 1.00 94.50 87 LEU A CA 1
ATOM 702 C C . LEU A 1 87 ? -11.351 -10.110 -0.282 1.00 94.50 87 LEU A C 1
ATOM 704 O O . LEU A 1 87 ? -10.796 -11.107 0.184 1.00 94.50 87 LEU A O 1
ATOM 708 N N . GLY A 1 88 ? -12.674 -9.936 -0.254 1.00 94.12 88 GLY A N 1
ATOM 709 C CA . GLY A 1 88 ? -13.643 -10.844 0.333 1.00 94.12 88 GLY A CA 1
ATOM 710 C C . GLY A 1 88 ? -13.585 -10.895 1.855 1.00 94.12 88 GLY A C 1
ATOM 711 O O . GLY A 1 88 ? -12.933 -10.083 2.516 1.00 94.12 88 GLY A O 1
ATOM 712 N N . LEU A 1 89 ? -14.267 -11.902 2.400 1.00 94.88 89 LEU A N 1
ATOM 713 C CA . LEU A 1 89 ? -14.360 -12.123 3.835 1.00 94.88 89 LEU A CA 1
ATOM 714 C C . LEU A 1 89 ? -13.018 -12.586 4.401 1.00 94.88 89 LEU A C 1
ATOM 716 O O . LEU A 1 89 ? -12.567 -13.707 4.144 1.00 94.88 89 LEU A O 1
ATOM 720 N N . ILE A 1 90 ? -12.418 -11.755 5.242 1.00 94.06 90 ILE A N 1
ATOM 721 C CA . ILE A 1 90 ? -11.199 -12.073 5.977 1.00 94.06 90 ILE A CA 1
ATOM 722 C C . ILE A 1 90 ? -11.561 -12.312 7.441 1.00 94.06 90 ILE A C 1
ATOM 724 O O . ILE A 1 90 ? -12.364 -11.594 8.037 1.00 94.06 90 ILE A O 1
ATOM 728 N N . LYS A 1 91 ? -10.987 -13.367 8.023 1.00 93.56 91 LYS A N 1
ATOM 729 C CA . LYS A 1 91 ? -11.270 -13.772 9.400 1.00 93.56 91 LYS A CA 1
ATOM 730 C C . LYS A 1 91 ? -10.617 -12.849 10.417 1.00 93.56 91 LYS A C 1
ATOM 732 O O . LYS A 1 91 ? -9.493 -12.382 10.221 1.00 93.56 91 LYS A O 1
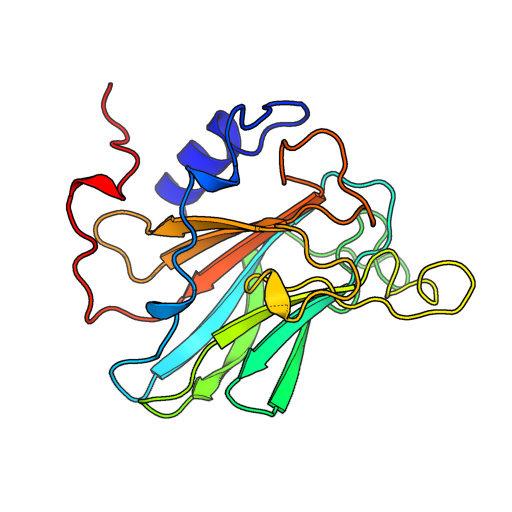ATOM 737 N N . ARG A 1 92 ? -11.287 -12.671 11.552 1.00 92.19 92 ARG A N 1
ATOM 738 C CA . ARG A 1 92 ? -10.716 -11.997 12.718 1.00 92.19 92 ARG A CA 1
ATOM 739 C C . ARG A 1 92 ? -9.376 -12.614 13.124 1.00 92.19 92 ARG A C 1
ATOM 741 O O . ARG A 1 92 ? -9.171 -13.818 12.992 1.00 92.19 92 ARG A O 1
ATOM 748 N N . GLY A 1 93 ? -8.481 -11.797 13.661 1.00 90.62 93 GLY A N 1
ATOM 749 C CA . GLY A 1 93 ? -7.124 -12.183 14.041 1.00 90.62 93 GLY A CA 1
ATOM 750 C C . GLY A 1 93 ? -6.145 -12.264 12.868 1.00 90.62 93 GLY A C 1
ATOM 751 O O . GLY A 1 93 ? -4.954 -12.452 13.099 1.00 90.62 93 GLY A O 1
ATOM 752 N N . THR A 1 94 ? -6.603 -12.094 11.623 1.00 92.81 94 THR A N 1
ATOM 753 C CA . THR A 1 94 ? -5.705 -12.047 10.464 1.00 92.81 94 THR A CA 1
ATOM 754 C C . THR A 1 94 ? -4.892 -10.758 10.492 1.00 92.81 94 THR A C 1
ATOM 756 O O . THR A 1 94 ? -5.465 -9.665 10.491 1.00 92.81 94 THR A O 1
ATOM 759 N N . LYS A 1 95 ? -3.561 -10.892 10.503 1.00 91.25 95 LYS A N 1
ATOM 760 C CA . LYS A 1 95 ? -2.631 -9.775 10.307 1.00 91.25 95 LYS A CA 1
ATOM 761 C C . LYS A 1 95 ? -2.586 -9.390 8.831 1.00 91.25 95 LYS A C 1
ATOM 763 O O . LYS A 1 95 ? -2.543 -10.270 7.972 1.00 91.25 95 LYS A O 1
ATOM 768 N N . LEU A 1 96 ? -2.564 -8.092 8.565 1.00 91.62 96 LEU A N 1
ATOM 769 C CA . LEU A 1 96 ? -2.445 -7.502 7.247 1.00 91.62 96 LEU A CA 1
ATOM 770 C C . LEU A 1 96 ? -1.090 -6.805 7.106 1.00 91.62 96 LEU A C 1
ATOM 772 O O . LEU A 1 96 ? -0.724 -5.977 7.934 1.00 91.62 96 LEU A O 1
ATOM 776 N N . ASP A 1 97 ? -0.372 -7.121 6.034 1.00 92.62 97 ASP A N 1
ATOM 777 C CA . ASP A 1 97 ? 0.859 -6.443 5.638 1.00 92.62 97 ASP A CA 1
ATOM 778 C C . ASP A 1 97 ? 0.725 -5.988 4.184 1.00 92.62 97 ASP A C 1
ATOM 780 O O . ASP A 1 97 ? 0.550 -6.805 3.281 1.00 92.62 97 ASP A O 1
ATOM 784 N N . LEU A 1 98 ? 0.772 -4.681 3.946 1.00 94.81 98 LEU A N 1
ATOM 785 C CA . LEU A 1 98 ? 0.733 -4.128 2.592 1.00 94.81 98 LEU A CA 1
ATOM 786 C C . LEU A 1 98 ? 2.032 -4.462 1.874 1.00 94.81 98 LEU A C 1
ATOM 788 O O . LEU A 1 98 ? 3.066 -4.597 2.523 1.00 94.81 98 LEU A O 1
ATOM 792 N N . MET A 1 99 ? 1.966 -4.611 0.555 1.00 96.12 99 MET A N 1
ATOM 793 C CA . MET A 1 99 ? 3.099 -4.981 -0.281 1.00 96.12 99 MET A CA 1
ATOM 794 C C . MET A 1 99 ? 3.082 -4.189 -1.588 1.00 96.12 99 MET A C 1
ATOM 796 O O . MET A 1 99 ? 2.066 -4.168 -2.287 1.00 96.12 99 MET A O 1
ATOM 800 N N . ILE A 1 100 ? 4.224 -3.615 -1.953 1.00 97.69 100 ILE A N 1
ATOM 801 C CA . ILE A 1 100 ? 4.488 -3.061 -3.278 1.00 97.69 100 ILE A CA 1
ATOM 802 C C . ILE A 1 100 ? 5.628 -3.854 -3.907 1.00 97.69 100 ILE A C 1
ATOM 804 O O . ILE A 1 100 ? 6.577 -4.275 -3.238 1.00 97.69 100 ILE A O 1
ATOM 808 N N . ILE A 1 101 ? 5.482 -4.121 -5.199 1.00 98.00 101 ILE A N 1
ATOM 809 C CA . ILE A 1 101 ? 6.497 -4.741 -6.037 1.00 98.00 101 ILE A CA 1
ATOM 810 C C . ILE A 1 101 ? 6.907 -3.692 -7.073 1.00 98.00 101 ILE A C 1
ATOM 812 O O . ILE A 1 101 ? 6.122 -3.418 -7.995 1.00 98.00 101 ILE A O 1
ATOM 816 N N . PRO A 1 102 ? 8.116 -3.123 -6.937 1.00 97.19 102 PRO A N 1
ATOM 817 C CA . PRO A 1 102 ? 8.598 -2.088 -7.837 1.00 97.19 102 PRO A CA 1
ATOM 818 C C . PRO A 1 102 ? 8.679 -2.612 -9.265 1.00 97.19 102 PRO A C 1
ATOM 820 O O . PRO A 1 102 ? 9.241 -3.687 -9.507 1.00 97.19 102 PRO A O 1
ATOM 823 N N . ASN A 1 103 ? 8.094 -1.875 -10.211 1.00 96.56 103 ASN A N 1
ATOM 824 C CA . ASN A 1 103 ? 8.053 -2.252 -11.629 1.00 96.56 103 ASN A CA 1
ATOM 825 C C . ASN A 1 103 ? 7.491 -3.679 -11.881 1.00 96.56 103 ASN A C 1
ATOM 827 O O . ASN A 1 103 ? 7.849 -4.349 -12.855 1.00 96.56 103 ASN A O 1
ATOM 831 N N . GLY A 1 104 ? 6.630 -4.181 -10.986 1.00 96.31 104 GLY A N 1
ATOM 832 C CA . GLY A 1 104 ? 6.125 -5.557 -10.995 1.00 96.31 104 GLY A CA 1
ATOM 833 C C . GLY A 1 104 ? 5.377 -5.952 -12.273 1.00 96.31 104 GLY A C 1
ATOM 834 O O . GLY A 1 104 ? 5.606 -7.043 -12.803 1.00 96.31 104 GLY A O 1
ATOM 835 N N . ALA A 1 105 ? 4.571 -5.055 -12.843 1.00 95.06 105 ALA A N 1
ATOM 836 C CA . ALA A 1 105 ? 3.852 -5.320 -14.092 1.00 95.06 105 ALA A CA 1
ATOM 837 C C . ALA A 1 105 ? 4.782 -5.389 -15.320 1.00 95.06 105 ALA A C 1
ATOM 839 O O . ALA A 1 105 ? 4.376 -5.848 -16.386 1.00 95.06 105 ALA A O 1
ATOM 840 N N . ASN A 1 106 ? 6.043 -4.979 -15.167 1.00 94.56 106 ASN A N 1
ATOM 841 C CA . ASN A 1 106 ? 7.061 -4.942 -16.215 1.00 94.56 106 ASN A CA 1
ATOM 842 C C . ASN A 1 106 ? 8.281 -5.826 -15.873 1.00 94.56 106 ASN A C 1
ATOM 844 O O . ASN A 1 106 ? 9.408 -5.551 -16.281 1.00 94.56 106 ASN A O 1
ATOM 848 N N . GLY A 1 107 ? 8.066 -6.907 -15.114 1.00 95.12 107 GLY A N 1
ATOM 849 C CA . GLY A 1 107 ? 9.099 -7.917 -14.841 1.00 95.12 107 GLY A CA 1
ATOM 850 C C . GLY A 1 107 ? 9.987 -7.642 -13.624 1.00 95.12 107 GLY A C 1
ATOM 851 O O . GLY A 1 107 ? 10.972 -8.353 -13.421 1.00 95.12 107 GLY A O 1
ATOM 852 N N . GLY A 1 108 ? 9.654 -6.636 -12.813 1.00 95.88 108 GLY A N 1
ATOM 853 C CA . GLY A 1 108 ? 10.431 -6.251 -11.638 1.00 95.88 108 GLY A CA 1
ATOM 854 C C . GLY A 1 108 ? 11.716 -5.493 -11.988 1.00 95.88 108 GLY A C 1
ATOM 855 O O . GLY A 1 108 ? 11.880 -4.966 -13.092 1.00 95.88 108 GLY A O 1
ATOM 856 N N . LEU A 1 109 ? 12.650 -5.426 -11.040 1.00 95.56 109 LEU A N 1
ATOM 857 C CA . LEU A 1 109 ? 13.916 -4.703 -11.190 1.00 95.56 109 LEU A CA 1
ATOM 858 C C . LEU A 1 109 ? 15.029 -5.672 -11.591 1.00 95.56 109 LEU A C 1
ATOM 860 O O . LEU A 1 109 ? 15.400 -6.570 -10.832 1.00 95.56 109 LEU A O 1
ATOM 864 N N . GLY A 1 110 ? 15.547 -5.524 -12.814 1.00 93.00 110 GLY A N 1
ATOM 865 C CA . GLY A 1 110 ? 16.568 -6.431 -13.353 1.00 93.00 110 GLY A CA 1
ATOM 866 C C . GLY A 1 110 ? 16.108 -7.894 -13.436 1.00 93.00 110 GLY A C 1
ATOM 867 O O . GLY A 1 110 ? 16.935 -8.795 -13.330 1.00 93.00 110 GLY A O 1
ATOM 868 N N . GLY A 1 111 ? 14.796 -8.130 -13.575 1.00 93.81 111 GLY A N 1
ATOM 869 C CA . GLY A 1 111 ? 14.185 -9.464 -13.577 1.00 93.81 111 GLY A CA 1
ATOM 870 C C . GLY A 1 111 ? 13.873 -10.039 -12.189 1.00 93.81 111 GLY A C 1
ATOM 871 O O . GLY A 1 111 ? 13.437 -11.185 -12.099 1.00 93.81 111 GLY A O 1
ATOM 872 N N . ASN A 1 112 ? 14.092 -9.276 -11.111 1.00 96.44 112 ASN A N 1
ATOM 873 C CA . ASN A 1 112 ? 13.787 -9.695 -9.744 1.00 96.44 112 ASN A CA 1
ATOM 874 C C . ASN A 1 112 ? 12.537 -8.988 -9.206 1.00 96.44 112 ASN A C 1
ATOM 876 O O . ASN A 1 112 ? 12.388 -7.770 -9.316 1.00 96.44 112 ASN A O 1
ATOM 880 N N . TYR A 1 113 ? 11.669 -9.761 -8.554 1.00 96.38 113 TYR A N 1
ATOM 881 C CA . TYR A 1 113 ? 10.456 -9.271 -7.902 1.00 96.38 113 TYR A CA 1
ATOM 882 C C . TYR A 1 113 ? 10.713 -8.988 -6.425 1.00 96.38 113 TYR A C 1
ATOM 884 O O . TYR A 1 113 ? 10.414 -9.822 -5.562 1.00 96.38 113 TYR A O 1
ATOM 892 N N . TYR A 1 114 ? 11.282 -7.816 -6.157 1.00 97.31 114 TYR A N 1
ATOM 893 C CA . TYR A 1 114 ? 11.448 -7.327 -4.795 1.00 97.31 114 TYR A CA 1
ATOM 894 C C . TYR A 1 114 ? 10.093 -7.000 -4.172 1.00 97.31 114 TYR A C 1
ATOM 896 O O . TYR A 1 114 ? 9.205 -6.478 -4.844 1.00 97.31 114 TYR A O 1
ATOM 904 N N . ARG A 1 115 ? 9.925 -7.336 -2.896 1.00 97.00 115 ARG A N 1
ATOM 905 C CA . ARG A 1 115 ? 8.707 -7.100 -2.124 1.00 97.00 115 ARG A CA 1
ATOM 906 C C . ARG A 1 115 ? 9.027 -6.171 -0.967 1.00 97.00 115 ARG A C 1
ATOM 908 O O . ARG A 1 115 ? 9.817 -6.500 -0.079 1.00 97.00 115 ARG A O 1
ATOM 915 N N . LEU A 1 116 ? 8.381 -5.019 -0.989 1.00 96.44 116 LEU A N 1
ATOM 916 C CA . LEU A 1 116 ? 8.534 -3.975 0.007 1.00 96.44 116 LEU A CA 1
ATOM 917 C C . LEU A 1 116 ? 7.230 -3.909 0.784 1.00 96.44 116 LEU A C 1
ATOM 919 O O . LEU A 1 116 ? 6.163 -3.773 0.187 1.00 96.44 116 LEU A O 1
ATOM 923 N N . TYR A 1 117 ? 7.305 -4.097 2.097 1.00 95.12 117 TYR A N 1
ATOM 924 C CA . TYR A 1 117 ? 6.129 -4.261 2.938 1.00 95.12 117 TYR A CA 1
ATOM 925 C C . TYR A 1 117 ? 5.916 -3.076 3.872 1.00 95.12 117 TYR A C 1
ATOM 927 O O . TYR A 1 117 ? 6.849 -2.346 4.211 1.00 95.12 117 TYR A O 1
ATOM 935 N N . SER A 1 118 ? 4.685 -2.939 4.371 1.00 92.50 118 SER A N 1
ATOM 936 C CA . SER A 1 118 ? 4.393 -2.034 5.488 1.00 92.50 118 SER A CA 1
ATOM 937 C C . SER A 1 118 ? 5.189 -2.398 6.740 1.00 92.50 118 SER A C 1
ATOM 939 O O . SER A 1 118 ? 5.618 -1.507 7.471 1.00 92.50 118 SER A O 1
ATOM 941 N N . THR A 1 119 ? 5.414 -3.696 6.987 1.00 91.81 119 THR A N 1
ATOM 942 C CA . THR A 1 119 ? 6.343 -4.159 8.025 1.00 91.81 119 THR A CA 1
ATOM 943 C C . THR A 1 119 ? 7.770 -4.126 7.476 1.00 91.81 119 THR A C 1
ATOM 945 O O . THR A 1 119 ? 8.193 -5.027 6.752 1.00 91.81 119 THR A O 1
ATOM 948 N N . ARG A 1 120 ? 8.533 -3.111 7.890 1.00 90.44 120 ARG A N 1
ATOM 949 C CA . ARG A 1 120 ? 9.943 -2.900 7.532 1.00 90.44 120 ARG A CA 1
ATOM 950 C C . ARG A 1 120 ? 10.798 -4.169 7.578 1.00 90.44 120 ARG A C 1
ATOM 952 O O . ARG A 1 120 ? 11.515 -4.469 6.630 1.00 90.44 120 ARG A O 1
ATOM 959 N N . ASP A 1 121 ? 10.725 -4.930 8.668 1.00 90.75 121 ASP A N 1
ATOM 960 C CA . ASP A 1 121 ? 11.640 -6.055 8.909 1.00 90.75 121 ASP A CA 1
ATOM 961 C C . ASP A 1 121 ? 11.459 -7.225 7.938 1.00 90.75 121 ASP A C 1
ATOM 963 O O .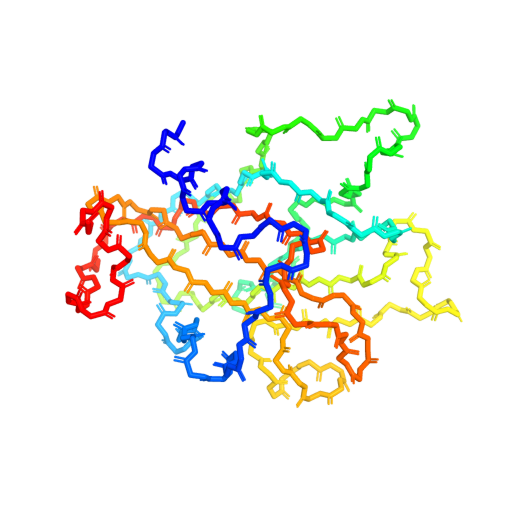 ASP A 1 121 ? 12.345 -8.075 7.821 1.00 90.75 121 ASP A O 1
ATOM 967 N N . ILE A 1 122 ? 10.341 -7.277 7.212 1.00 92.19 122 ILE A N 1
ATOM 968 C CA . ILE A 1 122 ? 10.098 -8.296 6.187 1.00 92.19 122 ILE A CA 1
ATOM 969 C C . ILE A 1 122 ? 10.293 -7.764 4.762 1.00 92.19 122 ILE A C 1
ATOM 971 O O . ILE A 1 122 ? 10.355 -8.581 3.848 1.00 92.19 122 ILE A O 1
ATOM 975 N N . SER A 1 123 ? 10.469 -6.450 4.571 1.00 94.88 123 SER A N 1
ATOM 976 C CA . SER A 1 123 ? 10.913 -5.860 3.299 1.00 94.88 123 SER A CA 1
ATOM 977 C C . SER A 1 123 ? 12.279 -6.404 2.897 1.00 94.88 123 SER A C 1
ATOM 979 O O . SER A 1 123 ? 13.120 -6.703 3.757 1.00 94.88 123 SER A O 1
ATOM 981 N N . ASP A 1 124 ? 12.514 -6.528 1.594 1.00 96.88 124 ASP A N 1
ATOM 982 C CA . ASP A 1 124 ? 13.773 -7.073 1.074 1.00 96.88 124 ASP A CA 1
ATOM 983 C C . ASP A 1 124 ? 14.996 -6.214 1.438 1.00 96.88 124 ASP A C 1
ATOM 985 O O . ASP A 1 124 ? 16.085 -6.752 1.634 1.00 96.88 124 ASP A O 1
ATOM 989 N N . ASP A 1 125 ? 14.823 -4.903 1.619 1.00 95.31 125 ASP A N 1
ATOM 990 C CA . ASP A 1 125 ? 15.892 -3.965 1.988 1.00 95.31 125 ASP A CA 1
ATOM 991 C C . ASP A 1 125 ? 15.854 -3.506 3.460 1.00 95.31 125 ASP A C 1
ATOM 993 O O . ASP A 1 125 ? 16.694 -2.712 3.893 1.00 95.31 125 ASP A O 1
ATOM 997 N N . LYS A 1 126 ? 14.897 -4.023 4.242 1.00 93.00 126 LYS A N 1
ATOM 998 C CA . LYS A 1 126 ? 14.679 -3.670 5.653 1.00 93.00 126 LYS A CA 1
ATOM 999 C C . LYS A 1 126 ? 14.437 -2.175 5.885 1.00 93.00 126 LYS A C 1
ATOM 1001 O O . LYS A 1 126 ? 14.881 -1.644 6.911 1.00 93.00 126 LYS A O 1
ATOM 1006 N N . ARG A 1 127 ? 13.726 -1.493 4.978 1.00 91.12 127 ARG A N 1
ATOM 1007 C CA . ARG A 1 127 ? 13.319 -0.082 5.117 1.00 91.12 127 ARG A CA 1
ATOM 1008 C C . ARG A 1 127 ? 11.806 0.114 5.192 1.00 91.12 127 ARG A C 1
ATOM 1010 O O . ARG A 1 127 ? 11.017 -0.797 4.938 1.00 91.12 127 ARG A O 1
ATOM 1017 N N . GLN A 1 128 ? 11.423 1.312 5.634 1.00 90.62 128 GLN A N 1
ATOM 1018 C CA . GLN A 1 128 ? 10.037 1.761 5.639 1.00 90.62 128 GLN A CA 1
ATOM 1019 C C . GLN A 1 128 ? 9.643 2.169 4.219 1.00 90.62 128 GLN A C 1
ATOM 1021 O O . GLN A 1 128 ? 10.269 3.057 3.653 1.00 90.62 128 GLN A O 1
ATOM 1026 N N . HIS A 1 129 ? 8.590 1.549 3.688 1.00 94.06 129 HIS A N 1
ATOM 1027 C CA . HIS A 1 129 ? 8.058 1.839 2.348 1.00 94.06 129 HIS A CA 1
ATOM 1028 C C . HIS A 1 129 ? 6.618 2.323 2.363 1.00 94.06 129 HIS A C 1
ATOM 1030 O O . HIS A 1 129 ? 6.019 2.484 1.312 1.00 94.06 129 HIS A O 1
ATOM 1036 N N . TYR A 1 130 ? 6.042 2.519 3.548 1.00 93.50 130 TYR A N 1
ATOM 1037 C CA . TYR A 1 130 ? 4.650 2.916 3.689 1.00 93.50 130 TYR A CA 1
ATOM 1038 C C . TYR A 1 130 ? 4.476 3.988 4.749 1.00 93.50 130 TYR A C 1
ATOM 1040 O O . TYR A 1 130 ? 5.067 3.914 5.823 1.00 93.50 130 TYR A O 1
ATOM 1048 N N . VAL A 1 131 ? 3.559 4.909 4.502 1.00 91.25 131 VAL A N 1
ATOM 1049 C CA . VAL A 1 131 ? 2.955 5.752 5.537 1.00 91.25 131 VAL A CA 1
ATOM 1050 C C . VAL A 1 131 ? 1.443 5.595 5.455 1.00 91.25 131 VAL A C 1
ATOM 1052 O O . VAL A 1 131 ? 0.899 5.271 4.397 1.00 91.25 131 VAL A O 1
ATOM 1055 N N . GLY A 1 132 ? 0.738 5.779 6.570 1.00 86.88 132 GLY A N 1
ATOM 1056 C CA . GLY A 1 132 ? -0.700 5.546 6.591 1.00 86.88 132 GLY A CA 1
ATOM 1057 C C . GLY A 1 132 ? -1.447 6.323 7.660 1.00 86.88 132 GLY A C 1
ATOM 1058 O O . GLY A 1 132 ? -0.913 6.640 8.722 1.00 86.88 132 GLY A O 1
ATOM 1059 N N . PHE A 1 133 ? -2.711 6.603 7.355 1.00 81.56 133 PHE A N 1
ATOM 1060 C CA . PHE A 1 133 ? -3.622 7.407 8.154 1.00 81.56 133 PHE A CA 1
ATOM 1061 C C . PHE A 1 133 ? -4.977 6.721 8.244 1.00 81.56 133 PHE A C 1
ATOM 1063 O O . PHE A 1 133 ? -5.594 6.377 7.232 1.00 81.56 133 PHE A O 1
ATOM 1070 N N . TRP A 1 134 ? -5.476 6.582 9.466 1.00 82.88 134 TRP A N 1
ATOM 1071 C CA . TRP A 1 134 ? -6.880 6.264 9.672 1.00 82.88 134 TRP A CA 1
ATOM 1072 C C . TRP A 1 134 ? -7.714 7.514 9.423 1.00 82.88 134 TRP A C 1
ATOM 1074 O O . TRP A 1 134 ? -7.448 8.579 9.982 1.00 82.88 134 TRP A O 1
ATOM 1084 N N . ILE A 1 135 ? -8.734 7.384 8.584 1.00 83.75 135 ILE A N 1
ATOM 1085 C CA . ILE A 1 135 ? -9.627 8.489 8.263 1.00 83.75 135 ILE A CA 1
ATOM 1086 C C . ILE A 1 135 ? -10.685 8.599 9.364 1.00 83.75 135 ILE A C 1
ATOM 1088 O O . ILE A 1 135 ? -11.459 7.666 9.590 1.00 83.75 135 ILE A O 1
ATOM 1092 N N . GLU A 1 136 ? -10.730 9.753 10.032 1.00 78.50 136 GLU A N 1
ATOM 1093 C CA . GLU A 1 136 ? -11.591 9.991 11.196 1.00 78.50 136 GLU A CA 1
ATOM 1094 C C . GLU A 1 136 ? -13.070 9.704 10.921 1.00 78.50 136 GLU A C 1
ATOM 1096 O O . GLU A 1 136 ? -13.641 10.166 9.923 1.00 78.50 136 GLU A O 1
ATOM 1101 N N . ASP A 1 137 ? -13.678 8.964 11.854 1.00 78.88 137 ASP A N 1
ATOM 1102 C CA . ASP A 1 137 ? -15.064 8.491 11.825 1.00 78.88 137 ASP A CA 1
ATOM 1103 C C . ASP A 1 137 ? -15.402 7.574 10.636 1.00 78.88 137 ASP A C 1
ATOM 1105 O O . ASP A 1 137 ? -16.551 7.516 10.193 1.00 78.88 137 ASP A O 1
ATOM 1109 N N . THR A 1 138 ? -14.417 6.858 10.083 1.00 83.75 138 THR A N 1
ATOM 1110 C CA . THR A 1 138 ? -14.632 5.918 8.971 1.00 83.75 138 THR A CA 1
ATOM 1111 C C . THR A 1 138 ? -13.805 4.636 9.138 1.00 83.75 138 THR A C 1
ATOM 1113 O O . THR A 1 138 ? -12.787 4.661 9.829 1.00 83.75 138 THR A O 1
ATOM 1116 N N . PRO A 1 139 ?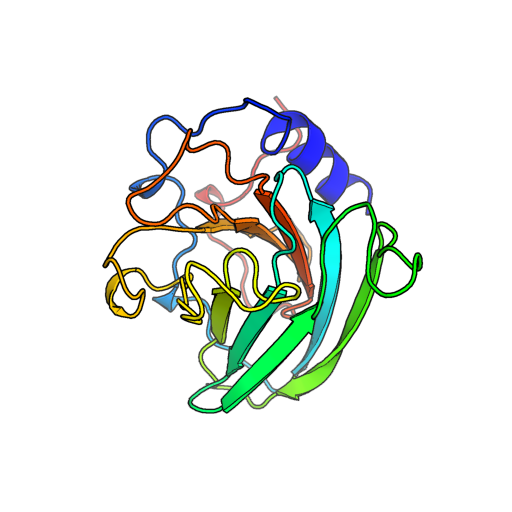 -14.179 3.525 8.475 1.00 86.25 139 PRO A N 1
ATOM 1117 C CA . PRO A 1 139 ? -13.374 2.296 8.447 1.00 86.25 139 PRO A CA 1
ATOM 1118 C C . PRO A 1 139 ? -12.126 2.385 7.549 1.00 86.25 139 PRO A C 1
ATOM 1120 O O . PRO A 1 139 ? -11.460 1.379 7.304 1.00 86.25 139 PRO A O 1
ATOM 1123 N N . LEU A 1 140 ? -11.845 3.560 6.980 1.00 88.75 140 LEU A N 1
ATOM 1124 C CA . LEU A 1 140 ? -10.879 3.700 5.905 1.00 88.75 140 LEU A CA 1
ATOM 1125 C C . LEU A 1 140 ? -9.469 3.917 6.457 1.00 88.75 140 LEU A C 1
ATOM 1127 O O . LEU A 1 140 ? -9.215 4.861 7.209 1.00 88.75 140 LEU A O 1
ATOM 1131 N N . LEU A 1 141 ? -8.545 3.076 6.005 1.00 89.00 141 LEU A N 1
ATOM 1132 C CA . LEU A 1 141 ? -7.107 3.263 6.130 1.00 89.00 141 LEU A CA 1
ATOM 1133 C C . LEU A 1 141 ? -6.571 3.765 4.788 1.00 89.00 141 LEU A C 1
ATOM 1135 O O . LEU A 1 141 ? -6.565 3.025 3.807 1.00 89.00 141 LEU A O 1
ATOM 1139 N N . LEU A 1 142 ? -6.136 5.021 4.738 1.00 91.44 142 LEU A N 1
ATOM 1140 C CA . LEU A 1 142 ? -5.415 5.585 3.597 1.00 91.44 142 LEU A CA 1
ATOM 1141 C C . LEU A 1 142 ? -3.925 5.306 3.772 1.00 91.44 142 LEU A C 1
ATOM 1143 O O . LEU A 1 142 ? -3.388 5.545 4.851 1.00 91.44 142 LEU A O 1
ATOM 1147 N N . PHE A 1 143 ? -3.253 4.850 2.725 1.00 91.62 143 PHE A N 1
ATOM 1148 C CA . PHE A 1 143 ? -1.813 4.643 2.749 1.00 91.62 143 PHE A CA 1
ATOM 1149 C C . PHE A 1 143 ? -1.167 5.011 1.419 1.00 91.62 143 PHE A C 1
ATOM 1151 O O . PHE A 1 143 ? -1.762 4.841 0.353 1.00 91.62 143 PHE A O 1
ATOM 1158 N N . GLY A 1 144 ? 0.058 5.510 1.526 1.00 94.75 144 GLY A N 1
ATOM 1159 C CA . GLY A 1 144 ? 0.957 5.767 0.411 1.00 94.75 144 GLY A CA 1
ATOM 1160 C C . GLY A 1 144 ? 2.191 4.881 0.512 1.00 94.75 144 GLY A C 1
ATOM 1161 O O . GLY A 1 144 ? 2.555 4.451 1.615 1.00 94.75 144 GLY A O 1
ATOM 1162 N N . ALA A 1 145 ? 2.782 4.578 -0.635 1.00 95.50 145 ALA A N 1
ATOM 1163 C CA . ALA A 1 145 ? 3.932 3.706 -0.784 1.00 95.50 145 ALA A CA 1
ATOM 1164 C C . ALA A 1 145 ? 5.102 4.435 -1.451 1.00 95.50 145 ALA A C 1
ATOM 1166 O O . ALA A 1 145 ? 4.876 5.302 -2.284 1.00 95.50 145 ALA A O 1
ATOM 1167 N N . GLU A 1 146 ? 6.318 4.023 -1.104 1.00 95.12 146 GLU A N 1
ATOM 1168 C CA . GLU A 1 146 ? 7.578 4.374 -1.769 1.00 95.12 146 GLU A CA 1
ATOM 1169 C C . GLU A 1 146 ? 8.144 3.099 -2.425 1.00 95.12 146 GLU A C 1
ATOM 1171 O O . GLU A 1 146 ? 8.318 2.076 -1.747 1.00 95.12 146 GLU A O 1
ATOM 1176 N N . ASP A 1 147 ? 8.416 3.130 -3.728 1.00 95.19 147 ASP A N 1
ATOM 1177 C CA . ASP A 1 147 ? 8.771 1.967 -4.547 1.00 95.19 147 ASP A CA 1
ATOM 1178 C C . ASP A 1 147 ? 10.288 1.739 -4.696 1.00 95.19 147 ASP A C 1
ATOM 1180 O O . ASP A 1 147 ? 10.726 0.669 -5.137 1.00 95.19 147 ASP A O 1
ATOM 1184 N N . LEU A 1 148 ? 11.119 2.701 -4.289 1.00 95.19 148 LEU A N 1
ATOM 1185 C CA . LEU A 1 148 ? 12.559 2.620 -4.504 1.00 95.19 148 LEU A CA 1
ATOM 1186 C C . LEU A 1 148 ? 13.273 1.793 -3.431 1.00 95.19 148 LEU A C 1
ATOM 1188 O O . LEU A 1 148 ? 13.297 2.128 -2.246 1.00 95.19 148 LEU A O 1
ATOM 1192 N N . LEU A 1 149 ? 13.963 0.733 -3.868 1.00 94.06 149 LEU A N 1
ATOM 1193 C CA . LEU A 1 149 ? 14.916 -0.005 -3.034 1.00 94.06 149 LEU A CA 1
ATOM 1194 C C . LEU A 1 149 ? 16.003 0.926 -2.499 1.00 94.06 149 LEU A C 1
ATOM 1196 O O . LEU A 1 149 ? 16.685 1.606 -3.265 1.00 94.06 149 LEU A O 1
ATOM 1200 N N . GLY A 1 150 ? 16.239 0.890 -1.189 1.00 91.69 150 GLY A N 1
ATOM 1201 C CA . GLY A 1 150 ? 17.190 1.809 -0.570 1.00 91.69 150 GLY A CA 1
ATOM 1202 C C . GLY A 1 150 ? 16.626 3.216 -0.346 1.00 91.69 150 GLY A C 1
ATOM 1203 O O . GLY A 1 150 ? 17.397 4.097 0.046 1.00 91.69 150 GLY A O 1
ATOM 1204 N N . GLY A 1 151 ? 15.309 3.395 -0.494 1.00 85.25 151 GLY A N 1
ATOM 1205 C CA . GLY A 1 151 ? 14.562 4.636 -0.276 1.00 85.25 151 GLY A CA 1
ATOM 1206 C C . GLY A 1 151 ? 14.589 5.595 -1.468 1.00 85.25 151 GLY A C 1
ATOM 1207 O O . GLY A 1 151 ? 15.482 5.513 -2.313 1.00 85.25 151 GLY A O 1
ATOM 1208 N N . GLY A 1 152 ? 13.637 6.526 -1.489 1.00 89.75 152 GLY A N 1
ATOM 1209 C CA . GLY A 1 152 ? 13.534 7.593 -2.481 1.00 89.75 152 GLY A CA 1
ATOM 1210 C C . GLY A 1 152 ? 13.485 8.980 -1.852 1.00 89.75 152 GLY A C 1
ATOM 1211 O O . GLY A 1 152 ? 14.296 9.323 -0.981 1.00 89.75 152 GLY A O 1
ATOM 1212 N N . ASP A 1 153 ? 12.578 9.815 -2.336 1.00 91.81 153 ASP A N 1
ATOM 1213 C CA . ASP A 1 153 ? 12.378 11.197 -1.902 1.00 91.81 153 ASP A CA 1
ATOM 1214 C C . ASP A 1 153 ? 11.484 11.334 -0.664 1.00 91.81 153 ASP A C 1
ATOM 1216 O O . ASP A 1 153 ? 11.558 12.387 -0.008 1.00 91.81 153 ASP A O 1
ATOM 1220 N N . ASN A 1 154 ? 10.845 10.246 -0.218 1.00 91.62 154 ASN A N 1
ATOM 1221 C CA . ASN A 1 154 ? 10.045 10.137 1.006 1.00 91.62 154 ASN A CA 1
ATOM 1222 C C . ASN A 1 154 ? 8.735 10.934 0.974 1.00 91.62 154 ASN A C 1
ATOM 1224 O O . ASN A 1 154 ? 8.310 11.442 2.014 1.00 91.62 154 ASN A O 1
ATOM 1228 N N . ASP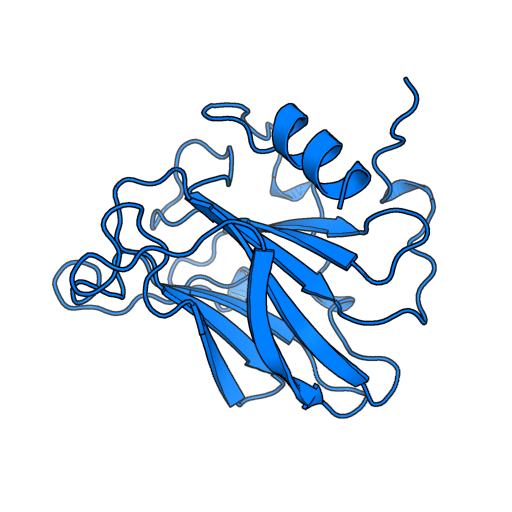 A 1 155 ? 8.100 11.088 -0.171 1.00 92.12 155 ASP A N 1
ATOM 1229 C CA . ASP A 1 155 ? 6.764 11.680 -0.312 1.00 92.12 155 ASP A CA 1
ATOM 1230 C C . ASP A 1 155 ? 5.654 10.604 -0.419 1.00 92.12 155 ASP A C 1
ATOM 1232 O O . ASP A 1 155 ? 4.523 10.841 0.009 1.00 92.12 155 ASP A O 1
ATOM 1236 N N . PHE A 1 156 ? 6.016 9.353 -0.743 1.00 94.38 156 PHE A N 1
ATOM 1237 C CA . PHE A 1 156 ? 5.167 8.149 -0.639 1.00 94.38 156 PHE A CA 1
ATOM 1238 C C . PHE A 1 156 ? 3.893 8.184 -1.508 1.00 94.38 156 PHE A C 1
ATOM 1240 O O . PHE A 1 156 ? 2.910 7.489 -1.222 1.00 94.38 156 PHE A O 1
ATOM 1247 N N . GLU A 1 157 ? 3.866 8.989 -2.562 1.00 94.56 157 GLU A N 1
ATOM 1248 C CA . GLU A 1 157 ? 2.795 9.023 -3.558 1.00 94.56 157 GLU A CA 1
ATOM 1249 C C . GLU A 1 157 ? 3.027 8.089 -4.744 1.00 94.56 157 GLU A C 1
ATOM 1251 O O . GLU A 1 157 ? 2.155 8.036 -5.619 1.00 94.56 157 GLU A O 1
ATOM 1256 N N . ASP A 1 158 ? 4.129 7.323 -4.765 1.00 95.69 158 ASP A N 1
ATOM 1257 C CA . ASP A 1 158 ? 4.417 6.377 -5.848 1.00 95.69 158 ASP A CA 1
ATOM 1258 C C . ASP A 1 158 ? 3.201 5.509 -6.123 1.00 95.69 158 ASP A C 1
ATOM 1260 O O . ASP A 1 158 ? 2.779 5.383 -7.267 1.00 95.69 158 ASP A O 1
ATOM 1264 N N . VAL A 1 159 ? 2.558 4.995 -5.067 1.00 96.69 159 VAL A N 1
ATOM 1265 C CA . VAL A 1 159 ? 1.178 4.507 -5.146 1.00 96.69 159 VAL A CA 1
ATOM 1266 C C . VAL A 1 159 ? 0.398 4.853 -3.882 1.00 96.69 159 VAL A C 1
ATOM 1268 O O . VAL A 1 159 ? 0.811 4.529 -2.771 1.00 96.69 159 VAL A O 1
ATOM 1271 N N . VAL A 1 160 ? -0.804 5.407 -4.056 1.00 96.38 160 VAL A N 1
ATOM 1272 C CA . VAL A 1 160 ? -1.755 5.702 -2.978 1.00 96.38 160 VAL A CA 1
ATOM 1273 C C . VAL A 1 160 ? -2.999 4.828 -3.116 1.00 96.38 160 VAL A C 1
ATOM 1275 O O . VAL A 1 160 ? -3.662 4.793 -4.159 1.00 96.38 160 VAL A O 1
ATOM 1278 N N . VAL A 1 161 ? -3.358 4.146 -2.032 1.00 96.06 161 VAL A N 1
ATOM 1279 C CA . VAL A 1 161 ? -4.521 3.256 -1.945 1.00 96.06 161 VAL A CA 1
ATOM 1280 C C . VAL A 1 161 ? -5.263 3.537 -0.645 1.00 96.06 161 VAL A C 1
ATOM 1282 O O . VAL A 1 161 ? -4.682 3.910 0.372 1.00 96.06 161 VAL A O 1
ATOM 1285 N N . VAL A 1 162 ? -6.577 3.346 -0.665 1.00 94.69 162 VAL A N 1
ATOM 1286 C CA . VAL A 1 162 ? -7.385 3.316 0.554 1.00 94.69 162 VAL A CA 1
ATOM 1287 C C . VAL A 1 162 ? -7.986 1.933 0.728 1.00 94.69 162 VAL A C 1
ATOM 1289 O O . VAL A 1 162 ? -8.473 1.336 -0.228 1.00 94.69 162 VAL A O 1
ATOM 1292 N N . MET A 1 163 ? -7.960 1.412 1.946 1.00 92.81 163 MET A N 1
ATOM 1293 C CA . MET A 1 163 ? -8.573 0.137 2.290 1.00 92.81 163 MET A CA 1
ATOM 1294 C C . MET A 1 163 ? -9.722 0.362 3.258 1.00 92.81 163 MET A C 1
ATOM 1296 O O . MET A 1 163 ? -9.568 1.031 4.277 1.00 92.81 163 MET A O 1
ATOM 1300 N N . ASP A 1 164 ? -10.872 -0.211 2.932 1.00 92.44 164 ASP A N 1
ATOM 1301 C CA . ASP A 1 164 ? -11.958 -0.408 3.875 1.00 92.44 164 ASP A CA 1
ATOM 1302 C C . ASP A 1 164 ? -11.630 -1.639 4.717 1.00 92.44 164 ASP A C 1
ATOM 1304 O O . ASP A 1 164 ? -11.792 -2.780 4.279 1.00 92.44 164 ASP A O 1
ATOM 1308 N N . PHE A 1 165 ? -11.070 -1.383 5.895 1.00 81.69 165 PHE A N 1
ATOM 1309 C CA . PHE A 1 165 ? -10.619 -2.405 6.837 1.00 81.69 165 PHE A CA 1
ATOM 1310 C C . PHE A 1 165 ? -11.652 -2.649 7.952 1.00 81.69 165 PHE A C 1
ATOM 1312 O O . PHE A 1 165 ? -11.413 -3.429 8.874 1.00 81.69 165 PHE A O 1
ATOM 1319 N N . GLY A 1 166 ? -12.806 -1.981 7.858 1.00 78.19 166 GLY A N 1
ATOM 1320 C CA . GLY A 1 166 ? -13.884 -2.037 8.831 1.00 78.19 166 GLY A CA 1
ATOM 1321 C C . GLY A 1 166 ? -13.612 -1.250 10.130 1.00 78.19 166 GLY A C 1
ATOM 1322 O O . GLY A 1 166 ? -12.479 -1.009 10.539 1.00 78.19 166 GLY A O 1
ATOM 1323 N N . LEU A 1 167 ? -14.684 -0.876 10.843 1.00 62.06 167 LEU A N 1
ATOM 1324 C CA . LEU A 1 167 ? -14.651 -0.283 12.189 1.00 62.06 167 LEU A CA 1
ATOM 1325 C C . LEU A 1 167 ? -14.839 -1.308 13.330 1.00 62.06 167 LEU A C 1
ATOM 1327 O O . LEU A 1 167 ? -15.927 -1.839 13.508 1.00 62.06 167 LEU A O 1
ATOM 1331 N N . ASP A 1 168 ? -13.812 -1.512 14.159 1.00 56.62 168 ASP A N 1
ATOM 1332 C CA . ASP A 1 168 ? -13.985 -1.742 15.619 1.00 56.62 168 ASP A CA 1
ATOM 1333 C C . ASP A 1 168 ? -12.801 -1.149 16.406 1.00 56.62 168 ASP A C 1
ATOM 1335 O O . ASP A 1 168 ? -12.393 -1.612 17.468 1.00 56.62 168 ASP A O 1
ATOM 1339 N N . TYR A 1 169 ? -12.176 -0.120 15.831 1.00 50.84 169 TYR A N 1
ATOM 1340 C CA . TYR A 1 169 ? -11.112 0.642 16.459 1.00 50.84 169 TYR A CA 1
ATOM 1341 C C . TYR A 1 169 ? -11.503 2.109 16.346 1.00 50.84 169 TYR A C 1
ATOM 1343 O O . TYR A 1 169 ? -11.743 2.601 15.247 1.00 50.84 169 TYR A O 1
ATOM 1351 N N . ALA A 1 170 ? -11.595 2.803 17.476 1.00 47.59 170 ALA A N 1
ATOM 1352 C CA . ALA A 1 170 ? -11.418 4.244 17.498 1.00 47.59 170 ALA A CA 1
ATOM 1353 C C . ALA A 1 170 ? -9.902 4.460 17.584 1.00 47.59 170 ALA A C 1
ATOM 1355 O O . ALA A 1 170 ? -9.336 4.204 18.655 1.00 47.59 170 ALA A O 1
ATOM 1356 N N . PRO A 1 171 ? -9.207 4.858 16.496 1.00 51.00 171 PRO A N 1
ATOM 1357 C CA . PRO A 1 171 ? -7.822 5.280 16.616 1.00 51.00 171 PRO A CA 1
ATOM 1358 C C . PRO A 1 171 ? -7.699 6.278 17.772 1.00 51.00 171 PRO A C 1
ATOM 1360 O O . PRO A 1 171 ? -8.594 7.109 17.957 1.00 51.00 171 PRO A O 1
ATOM 1363 N N . PRO A 1 172 ? -6.632 6.222 18.589 1.00 47.75 172 PRO A N 1
ATOM 1364 C CA . PRO A 1 172 ? -6.376 7.287 19.546 1.00 47.75 172 PRO A CA 1
ATOM 1365 C C . PRO A 1 172 ? -6.438 8.626 18.804 1.00 47.75 172 PRO A C 1
ATOM 1367 O O . PRO A 1 172 ? -5.923 8.714 17.690 1.00 47.75 172 PRO A O 1
ATOM 1370 N N . LYS A 1 173 ? -7.036 9.661 19.411 1.00 47.97 173 LYS A N 1
ATOM 1371 C CA . LYS A 1 173 ? -7.284 10.970 18.767 1.00 47.97 173 LYS A CA 1
ATOM 1372 C C . LYS A 1 173 ? -6.062 11.591 18.069 1.00 47.97 173 LYS A C 1
ATOM 1374 O O . LYS A 1 173 ? -6.204 12.440 17.203 1.00 47.97 173 LYS A O 1
ATOM 1379 N N . ASN A 1 174 ? -4.871 11.135 18.435 1.00 45.25 174 ASN A N 1
ATOM 1380 C CA . ASN A 1 174 ? -3.577 11.589 17.951 1.00 45.25 174 ASN A CA 1
ATOM 1381 C C . ASN A 1 174 ? -3.177 10.982 16.586 1.00 45.25 174 ASN A C 1
ATOM 1383 O O . ASN A 1 174 ? -2.106 11.308 16.090 1.00 45.25 174 ASN A O 1
ATOM 1387 N N . TYR A 1 175 ? -3.984 10.082 16.011 1.00 48.28 175 TYR A N 1
ATOM 1388 C CA . TYR A 1 175 ? -3.754 9.471 14.689 1.00 48.28 175 TYR A CA 1
ATOM 1389 C C . TYR A 1 175 ? -4.626 10.068 13.582 1.00 48.28 175 TYR A C 1
ATOM 1391 O O . TYR A 1 175 ? -4.478 9.696 12.419 1.00 48.28 175 TYR A O 1
ATOM 1399 N N . PHE A 1 176 ? -5.538 10.975 13.933 1.00 49.25 176 PHE A N 1
ATOM 1400 C CA . PHE A 1 176 ? -6.365 11.660 12.956 1.00 49.25 176 PHE A CA 1
ATOM 1401 C C . PHE A 1 176 ? -5.644 12.905 12.461 1.00 49.25 176 PHE A C 1
ATOM 1403 O O . PHE A 1 176 ? -5.185 13.736 13.248 1.00 49.25 176 PHE A O 1
ATOM 1410 N N . VAL A 1 177 ? -5.587 13.061 11.143 1.00 47.53 177 VAL A N 1
ATOM 1411 C CA . VAL A 1 177 ? -5.394 14.385 10.559 1.00 47.53 177 VAL A CA 1
ATOM 1412 C C . VAL A 1 177 ? -6.710 15.122 10.783 1.00 47.53 177 VAL A C 1
ATOM 1414 O O . VAL A 1 177 ? -7.708 14.822 10.132 1.00 47.53 177 VAL A O 1
ATOM 1417 N N . SER A 1 178 ? -6.733 16.039 11.754 1.00 39.66 178 SER A N 1
ATOM 1418 C CA . SER A 1 178 ? -7.838 16.988 11.890 1.00 39.66 178 SER A CA 1
ATOM 1419 C C . SER A 1 178 ? -7.956 17.742 10.569 1.00 39.66 178 SER A C 1
ATOM 1421 O O . SER A 1 178 ? -7.085 18.545 10.249 1.00 39.66 178 SER A O 1
ATOM 1423 N N . THR A 1 179 ? -9.048 17.548 9.829 1.00 40.09 179 THR A N 1
ATOM 1424 C CA . THR A 1 179 ? -9.402 18.358 8.643 1.00 40.09 179 THR A CA 1
ATOM 1425 C C . THR A 1 179 ? -9.857 19.776 9.035 1.00 40.09 179 THR A C 1
ATOM 1427 O O . THR A 1 179 ? -10.633 20.431 8.341 1.00 40.09 179 THR A O 1
ATOM 1430 N N . ARG A 1 180 ? -9.485 20.229 10.236 1.00 33.66 180 ARG A N 1
ATOM 1431 C CA . ARG A 1 180 ? -9.742 21.562 10.770 1.00 33.66 180 ARG A CA 1
ATOM 1432 C C . ARG A 1 180 ? -8.480 22.049 11.470 1.00 33.66 180 ARG A C 1
ATOM 1434 O O . ARG A 1 180 ? -8.252 21.740 12.642 1.00 33.66 180 ARG A O 1
ATOM 1441 N N . GLY A 1 181 ? -7.683 22.789 10.711 1.00 32.72 181 GLY A N 1
ATOM 1442 C CA . GLY A 1 181 ? -6.745 23.806 11.174 1.00 32.72 181 GLY A CA 1
ATOM 1443 C C . GLY A 1 181 ? -7.098 25.107 10.476 1.00 32.72 181 GLY A C 1
ATOM 1444 O O . GLY A 1 181 ? -7.301 25.045 9.245 1.00 32.72 181 GLY A O 1
#

Sequence (181 aa):
MPKVMEIVNERFKEGARFENPEAVPLNVERMVLNYDYDVRAYFIHEGAGYKNTVGVKLGDEHRLMFPDCSYDGNNGVRLQRGDFMDLGLIKRGTKLDLMIIPNGANGGLGGNYYRLYSTRDISDDKRQHYVGFWIEDTPLLLFGAEDLLGGGDNDFEDVVVVMDFGLDYAPPKNYFVSTRG

Foldseek 3Di:
DVLLVLCCVQQQPPLNADPCLVVQDPPQVPQFQQAWDWKKKWFAAADDPAQKWKWKQWQNDIDTWRQGADPCTDPSDHGDGGDMDTPGIHGGGTRMKIWMFTNRNPCGDVNDGFIAICQQCPGPQSDHFKGWADEAPAQKIKMFGFRDRVGDSRSRNNTIMIMNSDDPDDPDPVRYPPPPD